Protein AF-A0A931EM89-F1 (afdb_monomer)

Mean predicted aligned error: 12.2 Å

Foldseek 3Di:
DDLVVLLVVLVCCVVPVCPVDDPPPPDQPPVNVVCVVCVVVVSVQSVDDPVVVVQVVVCCLVVVLVVLLCVLPVVDDDDPDPVVSVVSNVVSCVVCVVVPVCPPPPPCVVPPPPPD

Solvent-accessible surface area (backbone atoms only — not comparable to full-atom values): 7297 Å² total; per-residue (Å²): 132,60,75,71,56,51,55,51,50,47,51,46,51,71,76,38,81,64,74,83,62,68,97,58,92,82,64,79,48,73,64,55,50,52,47,64,78,42,39,83,66,56,58,58,63,67,74,54,57,73,74,54,45,54,61,60,74,57,47,52,66,63,50,53,47,52,50,47,49,50,53,59,50,69,80,48,78,88,73,94,47,69,66,64,50,51,53,46,50,50,51,41,47,62,74,39,41,78,62,57,76,61,45,73,74,79,72,71,63,72,75,80,76,81,67,133

Structure (mmCIF, N/CA/C/O backbone):
data_AF-A0A931EM89-F1
#
_entry.id   AF-A0A931EM89-F1
#
loop_
_atom_site.group_PDB
_atom_site.id
_atom_site.type_symbol
_atom_site.label_atom_id
_atom_site.label_alt_id
_atom_site.label_comp_id
_atom_site.label_asym_id
_atom_site.label_entity_id
_atom_site.label_seq_id
_atom_site.pdbx_PDB_ins_code
_atom_site.Cartn_x
_atom_site.Cartn_y
_atom_site.Cartn_z
_atom_site.occupancy
_atom_site.B_iso_or_equiv
_atom_site.auth_seq_id
_atom_site.auth_comp_id
_atom_site.auth_asym_id
_atom_site.auth_atom_id
_atom_site.pdbx_PDB_model_num
ATOM 1 N N . MET A 1 1 ? 15.956 4.919 -10.955 1.00 45.91 1 MET A N 1
ATOM 2 C CA . MET A 1 1 ? 16.521 4.178 -12.108 1.00 45.91 1 MET A CA 1
ATOM 3 C C . MET A 1 1 ? 16.067 4.863 -13.383 1.00 45.91 1 MET A C 1
ATOM 5 O O . MET A 1 1 ? 14.899 5.220 -13.466 1.00 45.91 1 MET A O 1
ATOM 9 N N . THR A 1 2 ? 16.969 5.112 -14.334 1.00 44.16 2 THR A N 1
ATOM 10 C CA . THR A 1 2 ? 16.572 5.645 -15.645 1.00 44.16 2 THR A CA 1
ATOM 11 C C . THR A 1 2 ? 15.856 4.556 -16.443 1.00 44.16 2 THR A C 1
ATOM 13 O O . THR A 1 2 ? 16.091 3.365 -16.256 1.00 44.16 2 THR A O 1
ATOM 16 N N . GLN A 1 3 ? 14.963 4.960 -17.335 1.00 50.12 3 GLN A N 1
ATOM 17 C CA . GLN A 1 3 ? 14.107 4.069 -18.119 1.00 50.12 3 GLN A CA 1
ATOM 18 C C . GLN A 1 3 ? 14.885 3.064 -18.990 1.00 50.12 3 GLN A C 1
ATOM 20 O O . GLN A 1 3 ? 14.477 1.918 -19.145 1.00 50.12 3 GLN A O 1
ATOM 25 N N . SER A 1 4 ? 16.066 3.472 -19.463 1.00 51.78 4 SER A N 1
ATOM 26 C CA . SER A 1 4 ? 17.017 2.628 -20.198 1.00 51.78 4 SER A CA 1
ATOM 27 C C . SER A 1 4 ? 17.579 1.476 -19.343 1.00 51.78 4 SER A C 1
ATOM 29 O O . SER A 1 4 ? 17.695 0.347 -19.813 1.00 51.78 4 SER A O 1
ATOM 31 N N . GLN A 1 5 ? 17.822 1.703 -18.047 1.00 52.03 5 GLN A N 1
ATOM 32 C CA . GLN A 1 5 ? 18.322 0.669 -17.128 1.00 52.03 5 GLN A CA 1
ATOM 33 C C . GLN A 1 5 ? 17.270 -0.416 -16.840 1.00 52.03 5 GLN A C 1
ATOM 35 O O . GLN A 1 5 ? 17.620 -1.569 -16.605 1.00 52.03 5 GLN A O 1
ATOM 40 N N . VAL A 1 6 ? 15.978 -0.073 -16.892 1.00 58.56 6 VAL A N 1
ATOM 41 C CA . VAL A 1 6 ? 14.871 -1.019 -16.663 1.00 58.56 6 VAL A CA 1
ATOM 42 C C . VAL A 1 6 ? 14.743 -2.019 -17.813 1.00 58.56 6 VAL A C 1
ATOM 44 O O . VAL A 1 6 ? 14.547 -3.205 -17.560 1.00 58.56 6 VAL A O 1
ATOM 47 N N . GLY A 1 7 ? 14.924 -1.571 -19.060 1.00 63.47 7 GLY A N 1
ATOM 48 C CA . GLY A 1 7 ? 14.941 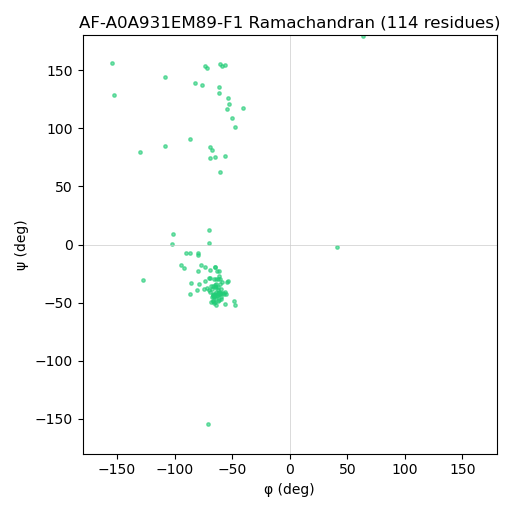-2.459 -20.227 1.00 63.47 7 GLY A CA 1
ATOM 49 C C . GLY A 1 7 ? 16.088 -3.471 -20.169 1.00 63.47 7 GLY A C 1
ATOM 50 O O . GLY A 1 7 ? 15.873 -4.663 -20.387 1.00 63.47 7 GLY A O 1
ATOM 51 N N . VAL A 1 8 ? 17.281 -3.012 -19.774 1.00 65.62 8 VAL A N 1
ATOM 52 C CA . VAL A 1 8 ? 18.474 -3.860 -19.621 1.00 65.62 8 VAL A CA 1
ATOM 53 C C . VAL A 1 8 ? 18.307 -4.860 -18.476 1.00 65.62 8 VAL A C 1
ATOM 55 O O . VAL A 1 8 ? 18.595 -6.040 -18.656 1.00 65.62 8 VAL A O 1
ATOM 58 N N . VAL A 1 9 ? 17.788 -4.437 -17.318 1.00 68.69 9 VAL A N 1
ATOM 59 C CA . VAL A 1 9 ? 17.497 -5.348 -16.197 1.00 68.69 9 VAL A CA 1
ATOM 60 C C . VAL A 1 9 ? 16.400 -6.347 -16.578 1.00 68.69 9 VAL A C 1
ATOM 62 O O . VAL A 1 9 ? 16.558 -7.534 -16.321 1.00 68.69 9 VAL A O 1
ATOM 65 N N . GLY A 1 10 ? 15.329 -5.921 -17.252 1.00 66.44 10 GLY A N 1
ATOM 66 C CA . GLY A 1 10 ? 14.271 -6.818 -17.727 1.00 66.44 10 GLY A CA 1
ATOM 67 C C . GLY A 1 10 ? 14.782 -7.873 -18.718 1.00 66.44 10 GLY A C 1
ATOM 68 O O . GLY A 1 10 ? 14.450 -9.053 -18.598 1.00 66.44 10 GLY A O 1
ATOM 69 N N . GLN A 1 11 ? 15.647 -7.484 -19.661 1.00 66.31 11 GLN A N 1
ATOM 70 C CA . GLN A 1 11 ? 16.328 -8.414 -20.572 1.00 66.31 11 GLN A CA 1
ATOM 71 C C . GLN A 1 11 ? 17.298 -9.344 -19.830 1.00 66.31 11 GLN A C 1
ATOM 73 O O . GLN A 1 11 ? 17.281 -10.555 -20.051 1.00 66.31 11 GLN A O 1
ATOM 78 N N . LEU A 1 12 ? 18.094 -8.817 -18.899 1.00 69.88 12 LEU A N 1
ATOM 79 C CA . LEU A 1 12 ? 19.027 -9.608 -18.101 1.00 69.88 12 LEU A CA 1
ATOM 80 C C . LEU A 1 12 ? 18.292 -10.644 -17.238 1.00 69.88 12 LEU A C 1
ATOM 82 O O . LEU A 1 12 ? 18.704 -11.797 -17.188 1.00 69.88 12 LEU A O 1
ATOM 86 N N . LEU A 1 13 ? 17.167 -10.279 -16.621 1.00 67.50 13 LEU A N 1
ATOM 87 C CA . LEU A 1 13 ? 16.345 -11.184 -15.810 1.00 67.50 13 LEU A CA 1
ATOM 88 C C . LEU A 1 13 ? 15.613 -12.243 -16.650 1.00 67.50 13 LEU A C 1
ATOM 90 O O . LEU A 1 13 ? 15.377 -13.357 -16.166 1.00 67.50 13 LEU A O 1
ATOM 94 N N . ARG A 1 14 ? 15.287 -11.936 -17.913 1.00 68.06 14 ARG A N 1
ATOM 95 C CA . ARG A 1 14 ? 14.775 -12.923 -18.875 1.00 68.06 14 ARG A CA 1
ATOM 96 C C . ARG A 1 14 ? 15.832 -13.970 -19.230 1.00 68.06 14 ARG A C 1
ATOM 98 O O . ARG A 1 14 ? 15.508 -15.155 -19.218 1.00 68.06 14 ARG A O 1
ATOM 105 N N . HIS A 1 15 ? 17.079 -13.553 -19.463 1.00 72.06 15 HIS A N 1
ATOM 106 C CA . HIS A 1 15 ? 18.160 -14.436 -19.923 1.00 72.06 15 HIS A CA 1
ATOM 107 C C . HIS A 1 15 ? 19.010 -15.074 -18.807 1.00 72.06 15 HIS A C 1
ATOM 109 O O . HIS A 1 15 ? 19.661 -16.089 -19.047 1.00 72.06 15 HIS A O 1
ATOM 115 N N . ARG A 1 16 ? 19.021 -14.523 -17.585 1.00 64.81 16 ARG A N 1
ATOM 116 C CA . ARG A 1 16 ? 19.818 -15.009 -16.439 1.00 64.81 16 ARG A CA 1
ATOM 117 C C . ARG A 1 16 ? 18.940 -15.153 -15.182 1.00 64.81 16 ARG A C 1
ATOM 119 O O . ARG A 1 16 ? 18.985 -14.298 -14.297 1.00 64.81 16 ARG A O 1
ATOM 126 N N . PRO A 1 17 ? 18.157 -16.241 -15.059 1.00 62.06 17 PRO A N 1
ATOM 127 C CA . PRO A 1 17 ? 17.193 -16.421 -13.966 1.00 62.06 17 PRO A CA 1
ATOM 128 C C . PRO A 1 17 ? 17.819 -16.498 -12.561 1.00 62.06 17 PRO A C 1
ATOM 130 O O . PRO A 1 17 ? 17.141 -16.169 -11.592 1.00 62.06 17 PRO A O 1
ATOM 133 N N . ASN A 1 18 ? 19.103 -16.858 -12.449 1.00 64.44 18 ASN A N 1
ATOM 134 C CA . ASN A 1 18 ? 19.805 -17.010 -11.165 1.00 64.44 18 ASN A CA 1
ATOM 135 C C . ASN A 1 18 ? 20.700 -15.805 -10.814 1.00 64.44 18 ASN A C 1
ATOM 137 O O . ASN A 1 18 ? 21.470 -15.868 -9.865 1.00 64.44 18 ASN A O 1
ATOM 141 N N . ALA A 1 19 ? 20.628 -14.695 -11.561 1.00 61.91 19 ALA A N 1
ATOM 142 C CA . ALA A 1 19 ? 21.508 -13.537 -11.346 1.00 61.91 19 ALA A CA 1
ATOM 143 C C . ALA A 1 19 ? 21.302 -12.826 -9.991 1.00 61.91 19 ALA A C 1
ATOM 145 O O . ALA A 1 19 ? 22.174 -12.084 -9.553 1.00 61.91 19 ALA A O 1
ATOM 146 N N . VAL A 1 20 ? 20.156 -13.039 -9.336 1.00 59.53 20 VA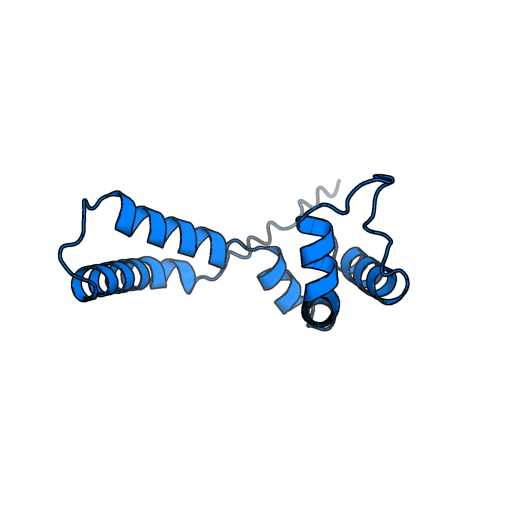L A N 1
ATOM 147 C CA . VAL A 1 20 ? 19.812 -12.436 -8.031 1.00 59.53 20 VAL A CA 1
ATOM 148 C C . VAL A 1 20 ? 20.337 -13.284 -6.858 1.00 59.53 20 VAL A C 1
ATOM 150 O O . VAL A 1 20 ? 20.273 -12.874 -5.700 1.00 59.53 20 VAL A O 1
ATOM 153 N N . GLU A 1 21 ? 20.871 -14.475 -7.133 1.00 58.84 21 GLU A N 1
ATOM 154 C CA . GLU A 1 21 ? 21.394 -15.384 -6.118 1.00 58.84 21 GLU A CA 1
ATOM 155 C C . GLU A 1 21 ? 22.858 -15.033 -5.825 1.00 58.84 21 GLU A C 1
ATOM 157 O O . GLU A 1 21 ? 23.784 -15.509 -6.476 1.00 58.84 21 GLU A O 1
ATOM 162 N N . GLY A 1 22 ? 23.076 -14.161 -4.837 1.00 58.00 22 GLY A N 1
ATOM 163 C CA . GLY A 1 22 ? 24.389 -14.028 -4.207 1.00 58.00 22 GLY A CA 1
ATOM 164 C C . GLY A 1 22 ? 24.833 -15.365 -3.603 1.00 58.00 22 GLY A C 1
ATOM 165 O O . GLY A 1 22 ? 23.998 -16.193 -3.237 1.00 58.00 22 GLY A O 1
ATOM 166 N N . SER A 1 23 ? 26.146 -15.564 -3.501 1.00 53.31 23 SER A N 1
ATOM 167 C CA . SER A 1 23 ? 26.857 -16.771 -3.055 1.00 53.31 23 SER A CA 1
ATOM 168 C C . SER A 1 23 ? 26.544 -17.205 -1.608 1.00 53.31 23 SER A C 1
ATOM 170 O O . SER A 1 23 ? 27.420 -17.237 -0.748 1.00 53.31 23 SER A O 1
ATOM 172 N N . HIS A 1 24 ? 25.293 -17.555 -1.310 1.00 54.59 24 HIS A N 1
ATOM 173 C CA . HIS A 1 24 ? 24.866 -18.153 -0.047 1.00 54.59 24 HIS A CA 1
ATOM 174 C C . HIS A 1 24 ? 24.527 -19.625 -0.283 1.00 54.59 24 HIS A C 1
ATOM 176 O O . HIS A 1 24 ? 23.382 -20.014 -0.502 1.00 54.59 24 HIS A O 1
ATOM 182 N N . HIS A 1 25 ? 25.568 -20.452 -0.237 1.00 53.44 25 HIS A N 1
ATOM 183 C CA . HIS A 1 25 ? 25.558 -21.860 -0.631 1.00 53.44 25 HIS A CA 1
ATOM 184 C C . HIS A 1 25 ? 24.785 -22.832 0.275 1.00 53.44 25 HIS A C 1
ATOM 186 O O . HIS A 1 25 ? 24.950 -24.035 0.106 1.00 53.44 25 HIS A O 1
ATOM 192 N N . GLN A 1 26 ? 23.950 -22.390 1.223 1.00 62.38 26 GLN A N 1
ATOM 193 C CA . GLN A 1 26 ? 23.317 -23.353 2.142 1.00 62.38 26 GLN A CA 1
ATOM 194 C C . GLN A 1 26 ? 21.796 -23.283 2.260 1.00 62.38 26 GLN A C 1
ATOM 196 O O . GLN A 1 26 ? 21.197 -24.344 2.405 1.00 62.38 26 GLN A O 1
ATOM 201 N N . ARG A 1 27 ? 21.126 -22.133 2.097 1.00 59.38 27 ARG A N 1
ATOM 202 C CA . ARG A 1 27 ? 19.658 -22.076 1.924 1.00 59.38 27 ARG A CA 1
ATOM 203 C C . ARG A 1 27 ? 19.269 -20.831 1.121 1.00 59.38 27 ARG A C 1
ATOM 205 O O . ARG A 1 27 ? 19.661 -19.736 1.523 1.00 59.38 27 ARG A O 1
ATOM 212 N N . PRO A 1 28 ? 18.475 -20.949 0.039 1.00 64.25 28 PRO A N 1
ATOM 213 C CA . PRO A 1 28 ? 17.939 -19.774 -0.634 1.00 64.25 28 PRO A CA 1
ATOM 214 C C . PRO A 1 28 ? 17.065 -19.000 0.353 1.00 64.25 28 PRO A C 1
ATOM 216 O O . PRO A 1 28 ? 16.194 -19.597 0.996 1.00 64.25 28 PRO A O 1
ATOM 219 N N . SER A 1 29 ? 17.284 -17.689 0.473 1.00 80.38 29 SER A N 1
ATOM 220 C CA . SER A 1 29 ? 16.474 -16.831 1.341 1.00 80.38 29 SER A CA 1
ATOM 221 C C . SER A 1 29 ? 14.987 -16.932 0.976 1.00 80.38 29 SER A C 1
ATOM 223 O O . SER A 1 29 ? 14.631 -17.209 -0.173 1.00 80.38 29 SER A O 1
ATOM 225 N N . ALA A 1 30 ? 14.092 -16.670 1.934 1.00 83.06 30 ALA A N 1
ATOM 226 C CA . ALA A 1 30 ? 12.650 -16.645 1.667 1.00 83.06 30 ALA A CA 1
ATOM 227 C C . ALA A 1 30 ? 12.295 -15.688 0.509 1.00 83.06 30 ALA A C 1
ATOM 229 O O . ALA A 1 30 ? 11.392 -15.969 -0.279 1.00 83.06 30 ALA A O 1
ATOM 230 N N . ILE A 1 31 ? 13.070 -14.607 0.366 1.00 77.56 31 ILE A N 1
ATOM 231 C CA . ILE A 1 31 ? 12.978 -13.638 -0.730 1.00 77.56 31 ILE A CA 1
ATOM 232 C C . ILE A 1 31 ? 13.350 -14.294 -2.064 1.00 77.56 31 ILE A C 1
ATOM 234 O O . ILE A 1 31 ? 12.567 -14.214 -3.006 1.00 77.56 31 ILE A O 1
ATOM 238 N N . ALA A 1 32 ? 14.488 -14.992 -2.146 1.00 81.56 32 ALA A N 1
ATOM 239 C CA . ALA A 1 32 ? 14.915 -15.681 -3.367 1.00 81.56 32 ALA A CA 1
ATOM 240 C C . ALA A 1 32 ? 13.890 -16.737 -3.813 1.00 81.56 32 ALA A C 1
ATOM 242 O O . ALA A 1 32 ? 13.537 -16.825 -4.989 1.00 81.56 32 ALA A O 1
ATOM 243 N N . GLN A 1 33 ? 13.333 -17.491 -2.863 1.00 83.00 33 GLN A N 1
ATOM 244 C CA . GLN A 1 33 ? 12.286 -18.470 -3.153 1.00 83.00 33 GLN A CA 1
ATOM 245 C C . GLN A 1 33 ? 10.989 -17.810 -3.635 1.00 83.00 33 GLN A C 1
ATOM 247 O O . GLN A 1 33 ? 10.378 -18.278 -4.596 1.00 83.00 33 GLN A O 1
ATOM 252 N N . ALA A 1 34 ? 10.559 -16.719 -2.994 1.00 84.69 34 ALA A N 1
ATOM 253 C CA . ALA A 1 34 ? 9.384 -15.963 -3.419 1.00 84.69 34 ALA A CA 1
ATOM 254 C C . ALA A 1 34 ? 9.572 -15.368 -4.821 1.00 84.69 34 ALA A C 1
ATOM 256 O O . ALA A 1 34 ? 8.640 -15.401 -5.625 1.00 84.69 34 ALA A O 1
ATOM 257 N N . TRP A 1 35 ? 10.775 -14.886 -5.130 1.00 83.25 35 TRP A N 1
ATOM 258 C CA . TRP A 1 35 ? 11.123 -14.360 -6.444 1.00 83.25 35 TRP A CA 1
ATOM 259 C C . TRP A 1 35 ? 11.051 -15.453 -7.513 1.00 83.25 35 TRP A C 1
ATOM 261 O O . TRP A 1 35 ? 10.388 -15.274 -8.530 1.00 83.25 35 TRP A O 1
ATOM 271 N N . ARG A 1 36 ? 11.616 -16.636 -7.233 1.00 83.19 36 ARG A N 1
ATOM 272 C CA . ARG A 1 36 ? 11.559 -17.802 -8.127 1.00 83.19 36 ARG A CA 1
ATOM 273 C C . ARG A 1 36 ? 10.123 -18.257 -8.401 1.00 83.19 36 ARG A C 1
ATOM 275 O O . ARG A 1 36 ? 9.769 -18.474 -9.553 1.00 83.19 36 ARG A O 1
ATOM 282 N N . ARG A 1 37 ? 9.280 -18.337 -7.362 1.00 88.56 37 ARG A N 1
ATOM 283 C CA . ARG A 1 37 ? 7.860 -18.722 -7.493 1.00 88.56 37 ARG A CA 1
ATOM 284 C C . ARG A 1 37 ? 7.035 -17.724 -8.309 1.00 88.56 37 ARG A C 1
ATOM 286 O O . ARG A 1 37 ? 6.109 -18.127 -8.999 1.00 88.56 37 ARG A O 1
ATOM 293 N N . ASN A 1 38 ? 7.346 -16.431 -8.217 1.00 88.38 38 ASN A N 1
ATOM 294 C CA . ASN A 1 38 ? 6.556 -15.366 -8.847 1.00 88.38 38 ASN A CA 1
ATOM 295 C C . ASN A 1 38 ? 7.176 -14.806 -10.134 1.00 88.38 38 ASN A C 1
ATOM 297 O O . ASN A 1 38 ? 6.594 -13.906 -10.742 1.00 88.38 38 ASN A O 1
ATOM 301 N N . ARG A 1 39 ? 8.330 -15.329 -10.561 1.00 84.88 39 ARG A N 1
ATOM 302 C CA . ARG A 1 39 ? 9.141 -14.809 -11.669 1.00 84.88 39 ARG A CA 1
ATOM 303 C C . ARG A 1 39 ? 8.323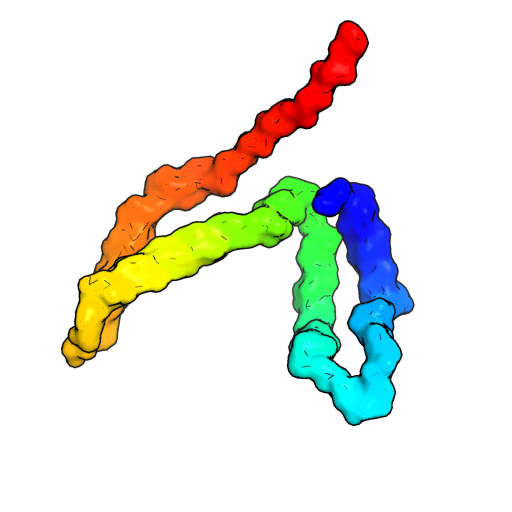 -14.516 -12.927 1.00 84.88 39 ARG A C 1
ATOM 305 O O . ARG A 1 39 ? 8.351 -13.392 -13.418 1.00 84.88 39 ARG A O 1
ATOM 312 N N . GLU A 1 40 ? 7.544 -15.489 -13.395 1.00 86.69 40 GLU A N 1
ATOM 313 C CA . GLU A 1 40 ? 6.731 -15.368 -14.617 1.00 86.69 40 GLU A CA 1
ATOM 314 C C . GLU A 1 40 ? 5.670 -14.259 -14.535 1.00 86.69 40 GLU A C 1
ATOM 316 O O . GLU A 1 40 ? 5.286 -13.672 -15.544 1.00 86.69 40 GLU A O 1
ATOM 321 N N . ARG A 1 41 ? 5.201 -13.923 -13.327 1.00 85.88 41 ARG A N 1
ATOM 322 C CA . ARG A 1 41 ? 4.263 -12.811 -13.115 1.00 85.88 41 ARG A CA 1
ATOM 323 C C . ARG A 1 41 ? 4.986 -11.467 -13.086 1.00 85.88 41 ARG A C 1
ATOM 325 O O . ARG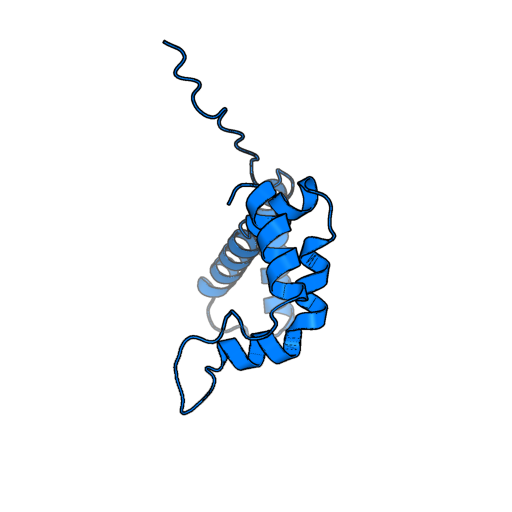 A 1 41 ? 4.468 -10.497 -13.625 1.00 85.88 41 ARG A O 1
ATOM 332 N N . ILE A 1 42 ? 6.169 -11.418 -12.473 1.00 84.75 42 ILE A N 1
ATOM 333 C CA . ILE A 1 42 ? 6.958 -10.191 -12.301 1.00 84.75 42 ILE A CA 1
ATOM 334 C C . ILE A 1 42 ? 7.561 -9.732 -13.632 1.00 84.75 42 ILE A C 1
ATOM 336 O O . ILE A 1 42 ? 7.578 -8.537 -13.897 1.00 84.75 42 ILE A O 1
ATOM 340 N N . ILE A 1 43 ? 8.010 -10.649 -14.496 1.00 84.25 43 ILE A N 1
ATOM 341 C CA . ILE A 1 43 ? 8.647 -10.278 -15.772 1.00 84.25 43 ILE A CA 1
ATOM 342 C C . ILE A 1 43 ? 7.703 -9.474 -16.677 1.00 84.25 43 ILE A C 1
ATOM 344 O O . ILE A 1 43 ? 8.150 -8.541 -17.337 1.00 84.25 43 ILE A O 1
ATOM 348 N N . ARG A 1 44 ? 6.396 -9.759 -16.644 1.00 83.25 44 ARG A N 1
ATOM 349 C CA . ARG A 1 44 ? 5.385 -9.019 -17.421 1.00 83.25 44 ARG A CA 1
ATOM 350 C C . ARG A 1 44 ? 5.310 -7.538 -17.061 1.00 83.25 44 ARG A C 1
ATOM 352 O O . ARG A 1 44 ? 4.867 -6.736 -17.872 1.00 83.25 44 ARG A O 1
ATOM 359 N N . ILE A 1 45 ? 5.756 -7.163 -15.858 1.00 80.69 45 ILE A N 1
ATOM 360 C CA . ILE A 1 45 ? 5.815 -5.759 -15.443 1.00 80.69 45 ILE A CA 1
ATOM 361 C C . ILE A 1 45 ? 6.738 -4.960 -16.366 1.00 80.69 45 ILE A C 1
ATOM 363 O O . ILE A 1 45 ? 6.476 -3.785 -16.568 1.00 80.69 45 ILE A O 1
ATOM 367 N N . PHE A 1 46 ? 7.769 -5.585 -16.948 1.00 80.31 46 PHE A N 1
ATOM 368 C CA . PHE A 1 46 ? 8.725 -4.919 -17.836 1.00 80.31 46 PHE A CA 1
ATOM 369 C C . PHE A 1 46 ? 8.216 -4.710 -19.268 1.00 80.31 46 PHE A C 1
ATOM 371 O O . PHE A 1 46 ? 8.893 -4.040 -20.046 1.00 80.31 46 PHE A O 1
ATOM 378 N N . ASP A 1 47 ? 7.071 -5.295 -19.628 1.00 85.19 47 ASP A N 1
ATOM 379 C CA . ASP A 1 47 ? 6.489 -5.174 -20.969 1.00 85.19 47 ASP A CA 1
ATOM 380 C C . ASP A 1 47 ? 5.527 -3.976 -21.073 1.00 85.19 47 ASP A C 1
ATOM 382 O O . ASP A 1 47 ? 5.059 -3.640 -22.161 1.00 85.19 47 ASP A O 1
ATOM 386 N N . TYR A 1 48 ? 5.228 -3.309 -19.952 1.00 83.88 48 TYR A N 1
ATOM 387 C CA . TYR A 1 48 ? 4.366 -2.134 -19.948 1.00 83.88 48 TYR A CA 1
ATOM 388 C C . TYR A 1 48 ? 5.069 -0.897 -20.531 1.00 83.88 48 TYR A C 1
ATOM 390 O O . TYR A 1 48 ? 6.291 -0.749 -20.450 1.00 83.88 48 TYR A O 1
ATOM 398 N N . PRO A 1 49 ? 4.303 0.057 -21.088 1.00 83.25 49 PRO A N 1
ATOM 399 C CA . PRO A 1 49 ? 4.843 1.340 -21.485 1.00 83.25 49 PRO A CA 1
ATOM 400 C C . PRO A 1 49 ? 5.433 2.103 -20.295 1.00 83.25 49 PRO A C 1
ATOM 402 O O . PRO A 1 49 ? 5.058 1.975 -19.128 1.00 83.25 49 PRO A O 1
ATOM 405 N N . ASN A 1 50 ? 6.349 2.984 -20.649 1.00 75.50 50 ASN A N 1
ATOM 406 C CA . ASN A 1 50 ? 7.145 3.820 -19.769 1.00 75.50 50 ASN A CA 1
ATOM 407 C C . ASN A 1 50 ? 6.354 4.664 -18.754 1.00 75.50 50 ASN A C 1
ATOM 409 O O . ASN A 1 50 ? 6.819 4.891 -17.633 1.00 75.50 50 ASN A O 1
ATOM 413 N N . GLU A 1 51 ? 5.150 5.086 -19.121 1.00 75.12 51 GLU A N 1
ATOM 414 C CA . GLU A 1 51 ? 4.223 5.824 -18.259 1.00 75.12 51 GLU A CA 1
ATOM 415 C C . GLU A 1 51 ? 3.705 4.954 -17.104 1.00 75.12 51 GLU A C 1
ATOM 417 O O . GLU A 1 51 ? 3.640 5.401 -15.957 1.00 75.12 51 GLU A O 1
ATOM 422 N N . ILE A 1 52 ? 3.444 3.674 -17.378 1.00 80.69 52 ILE A N 1
ATOM 423 C CA . ILE A 1 52 ? 2.983 2.692 -16.392 1.00 80.69 52 ILE A CA 1
ATOM 424 C C . ILE A 1 52 ? 4.135 2.274 -15.475 1.00 80.69 52 ILE A C 1
ATOM 426 O O . ILE A 1 52 ? 3.946 2.172 -14.264 1.00 80.69 52 ILE A O 1
ATOM 430 N N . HIS A 1 53 ? 5.355 2.126 -16.000 1.00 78.12 53 HIS A N 1
ATOM 431 C CA . HIS A 1 53 ? 6.539 1.875 -15.171 1.00 78.12 53 HIS A CA 1
ATOM 432 C C . HIS A 1 53 ? 6.719 2.942 -14.087 1.00 78.12 53 HIS A C 1
ATOM 434 O O . HIS A 1 53 ? 6.998 2.610 -12.938 1.00 78.12 53 HIS A O 1
ATOM 440 N N . ARG A 1 54 ? 6.514 4.224 -14.415 1.00 71.50 54 ARG A N 1
ATOM 441 C CA . ARG A 1 54 ? 6.603 5.307 -13.426 1.00 71.50 54 ARG A CA 1
ATOM 442 C C . ARG A 1 54 ? 5.566 5.145 -12.313 1.00 71.50 54 ARG A C 1
ATOM 444 O O . ARG A 1 54 ? 5.901 5.342 -11.147 1.00 71.50 54 ARG A O 1
ATOM 451 N N . ALA A 1 55 ? 4.339 4.754 -12.646 1.00 75.44 55 ALA A N 1
ATOM 452 C CA . ALA A 1 55 ? 3.298 4.491 -11.656 1.00 75.44 55 ALA A CA 1
ATOM 453 C C . ALA A 1 55 ? 3.622 3.267 -10.778 1.00 75.44 55 ALA A C 1
ATOM 455 O O . ALA A 1 55 ? 3.478 3.333 -9.559 1.00 75.44 55 ALA A O 1
ATOM 456 N N . ILE A 1 56 ? 4.122 2.178 -11.372 1.00 78.62 56 ILE A N 1
ATOM 457 C CA . ILE A 1 56 ? 4.465 0.940 -10.653 1.00 78.62 56 ILE A CA 1
ATOM 458 C C . ILE A 1 56 ? 5.668 1.154 -9.725 1.00 78.62 56 ILE A C 1
ATOM 460 O O . ILE A 1 56 ? 5.608 0.813 -8.545 1.00 78.62 56 ILE A O 1
ATOM 464 N N . TYR A 1 57 ? 6.754 1.744 -10.234 1.00 69.19 57 TYR A N 1
ATOM 465 C CA . TYR A 1 57 ? 7.997 1.923 -9.477 1.00 69.19 57 TYR A CA 1
ATOM 466 C C . TYR A 1 57 ? 7.924 2.994 -8.407 1.00 69.19 57 TYR A C 1
ATOM 468 O O . TYR A 1 57 ? 8.776 3.012 -7.524 1.00 69.19 57 TYR A O 1
ATOM 476 N N . THR A 1 58 ? 6.958 3.907 -8.485 1.00 66.56 58 THR A N 1
ATOM 477 C CA . THR A 1 58 ? 6.860 4.925 -7.447 1.00 66.56 58 THR A CA 1
ATOM 478 C C . THR A 1 58 ? 6.251 4.391 -6.164 1.00 66.56 58 THR A C 1
ATOM 480 O O . THR A 1 58 ? 6.450 5.096 -5.188 1.00 66.56 58 THR A O 1
ATOM 483 N N . SER A 1 59 ? 5.554 3.230 -6.155 1.00 68.19 59 SER A N 1
ATOM 484 C CA . SER A 1 59 ? 4.869 2.533 -5.022 1.00 68.19 59 SER A CA 1
ATOM 485 C C . SER A 1 59 ? 4.078 3.405 -4.025 1.00 68.19 59 SER A C 1
ATOM 487 O O . SER A 1 59 ? 3.370 2.898 -3.157 1.00 68.19 59 SER A O 1
ATOM 489 N N . ASN A 1 60 ? 4.092 4.719 -4.217 1.00 73.69 60 ASN A N 1
ATOM 490 C CA . ASN A 1 60 ? 3.717 5.777 -3.301 1.00 73.69 60 ASN A CA 1
ATOM 491 C C . ASN A 1 60 ? 2.202 5.826 -3.148 1.00 73.69 60 ASN A C 1
ATOM 493 O O . ASN A 1 60 ? 1.691 6.123 -2.077 1.00 73.69 60 ASN A O 1
ATOM 497 N N . ILE A 1 61 ? 1.459 5.468 -4.198 1.00 78.31 61 ILE A N 1
ATOM 498 C CA . ILE A 1 61 ? -0.001 5.350 -4.124 1.00 78.31 61 ILE A CA 1
ATOM 499 C C . ILE A 1 61 ? -0.382 4.216 -3.163 1.00 78.31 61 ILE A C 1
ATOM 501 O O . ILE A 1 61 ? -1.178 4.420 -2.251 1.00 78.31 61 ILE A O 1
ATOM 505 N N . ILE A 1 62 ? 0.225 3.036 -3.317 1.00 82.50 62 ILE A N 1
ATOM 506 C CA . ILE A 1 62 ? -0.078 1.863 -2.482 1.00 82.50 62 ILE A CA 1
ATOM 507 C C . ILE A 1 62 ? 0.415 2.090 -1.049 1.00 82.50 62 ILE A C 1
ATOM 509 O O . ILE A 1 62 ? -0.287 1.774 -0.091 1.00 82.50 62 ILE A O 1
ATOM 513 N N . GLU A 1 63 ? 1.597 2.680 -0.881 1.00 84.31 63 GLU A N 1
ATOM 514 C CA . GLU A 1 63 ? 2.157 3.014 0.429 1.00 84.31 63 GLU A CA 1
ATOM 515 C C . GLU A 1 63 ? 1.339 4.084 1.161 1.00 84.31 63 GLU A C 1
ATOM 517 O O . GLU A 1 63 ? 1.020 3.905 2.338 1.00 84.31 63 GLU A O 1
ATOM 522 N N . SER A 1 64 ? 0.939 5.160 0.477 1.00 83.62 64 SER A N 1
ATOM 523 C CA . SER A 1 64 ? 0.114 6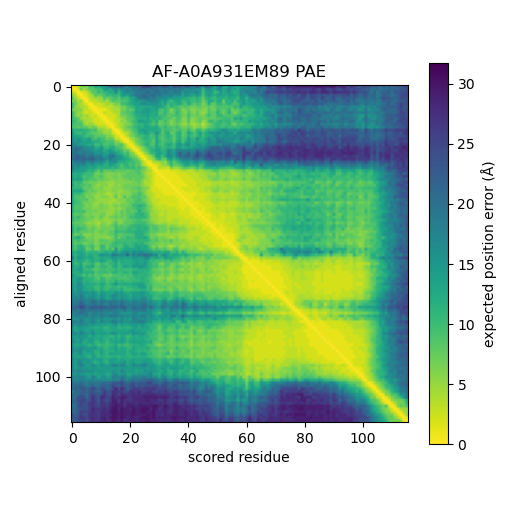.227 1.063 1.00 83.62 64 SER A CA 1
ATOM 524 C C . SER A 1 64 ? -1.298 5.749 1.412 1.00 83.62 64 SER A C 1
ATOM 526 O O . SER A 1 64 ? -1.839 6.131 2.460 1.00 83.62 64 SER A O 1
ATOM 528 N N . LEU A 1 65 ? -1.875 4.854 0.602 1.00 87.56 65 LEU A N 1
ATOM 529 C CA . LEU A 1 65 ? -3.127 4.177 0.921 1.00 87.56 65 LEU A CA 1
ATOM 530 C C . LEU A 1 65 ? -2.957 3.285 2.155 1.00 87.56 65 LEU A C 1
ATOM 532 O O . LEU A 1 65 ? -3.690 3.449 3.127 1.00 87.56 65 LEU A O 1
ATOM 536 N N . ASN A 1 66 ? -1.949 2.410 2.173 1.00 89.06 66 ASN A N 1
ATOM 537 C CA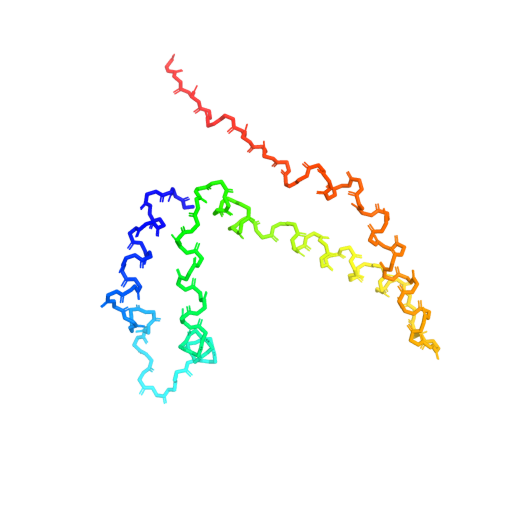 . ASN A 1 66 ? -1.656 1.543 3.317 1.00 89.06 66 ASN A CA 1
ATOM 538 C C . ASN A 1 66 ? -1.427 2.338 4.606 1.00 89.06 66 ASN A C 1
ATOM 540 O O . ASN A 1 66 ? -1.904 1.943 5.670 1.00 89.06 66 ASN A O 1
ATOM 544 N N . TYR A 1 67 ? -0.724 3.468 4.526 1.00 89.81 67 TYR A N 1
ATOM 545 C CA . TYR A 1 67 ? -0.546 4.376 5.653 1.00 89.81 67 TYR A CA 1
ATOM 546 C C . TYR A 1 67 ? -1.886 4.934 6.145 1.00 89.81 67 TYR A C 1
ATOM 548 O O . TYR A 1 67 ? -2.169 4.889 7.343 1.00 89.81 67 TYR A O 1
ATOM 556 N N . THR A 1 68 ? -2.735 5.411 5.232 1.00 89.56 68 THR A N 1
ATOM 557 C CA . THR A 1 68 ? -4.072 5.931 5.555 1.00 89.56 68 THR A CA 1
ATOM 558 C C . THR A 1 68 ? -4.938 4.866 6.228 1.00 89.56 68 THR A C 1
ATOM 560 O O . THR A 1 68 ? -5.538 5.141 7.268 1.00 89.56 68 THR A O 1
ATOM 563 N N . LEU A 1 69 ? -4.970 3.646 5.685 1.00 91.25 69 LEU A N 1
ATOM 564 C CA . LEU A 1 69 ? -5.739 2.536 6.251 1.00 91.25 69 LEU A CA 1
ATOM 565 C C . LEU A 1 69 ? -5.232 2.173 7.649 1.00 91.25 69 LEU A C 1
ATOM 567 O O . LEU A 1 69 ? -6.011 2.138 8.602 1.00 91.25 69 LEU A O 1
ATOM 571 N N . LYS A 1 70 ? -3.911 2.005 7.810 1.00 91.12 70 LYS A N 1
ATOM 572 C CA . LYS A 1 70 ? -3.298 1.744 9.121 1.00 91.12 70 LYS A CA 1
ATOM 573 C C . LYS A 1 70 ? -3.617 2.848 10.120 1.00 91.12 70 LYS A C 1
ATOM 575 O O . LYS A 1 70 ? -3.929 2.545 11.264 1.00 91.12 70 LYS A O 1
ATOM 580 N N . LYS A 1 71 ? -3.579 4.117 9.706 1.00 90.00 71 LYS A N 1
ATOM 581 C CA . LYS A 1 71 ? -3.930 5.254 10.565 1.00 90.00 71 LYS A CA 1
ATOM 582 C C . LYS A 1 71 ? -5.396 5.206 11.001 1.00 90.00 71 LYS A C 1
ATOM 584 O O . LYS A 1 71 ? -5.667 5.420 12.176 1.00 90.00 71 LYS A O 1
ATOM 589 N N . GLY A 1 72 ? -6.318 4.912 10.083 1.00 87.94 72 GLY A N 1
ATOM 590 C CA . GLY A 1 72 ? -7.755 4.842 10.370 1.00 87.94 72 GLY A CA 1
ATOM 591 C C . GLY A 1 72 ? -8.147 3.710 11.325 1.00 87.94 72 GLY A C 1
ATOM 592 O O . GLY A 1 72 ? -9.119 3.852 12.070 1.00 87.94 72 GLY A O 1
ATOM 593 N N . VAL A 1 73 ? -7.383 2.615 11.318 1.00 90.62 73 VAL A N 1
ATOM 594 C CA . VAL A 1 73 ? -7.569 1.467 12.219 1.00 90.62 73 VAL A CA 1
ATOM 595 C C . VAL A 1 73 ? -6.829 1.672 13.545 1.00 90.62 73 VAL A C 1
ATOM 597 O O . VAL A 1 73 ? -7.401 1.424 14.595 1.00 90.62 73 VAL A O 1
ATOM 600 N N . LYS A 1 74 ? -5.591 2.189 13.528 1.00 87.50 74 LYS A N 1
ATOM 601 C CA . LYS A 1 74 ? -4.729 2.335 14.719 1.00 87.50 74 LYS A CA 1
ATOM 602 C C . LYS A 1 74 ? -5.305 3.259 15.795 1.00 87.50 74 LYS A C 1
ATOM 604 O O . LYS A 1 74 ? -4.989 3.090 16.966 1.00 87.50 74 LYS A O 1
ATOM 609 N N . THR A 1 75 ? -6.092 4.262 15.415 1.00 80.19 75 THR A N 1
ATOM 610 C CA . THR A 1 75 ? -6.715 5.189 16.375 1.00 80.19 75 THR A CA 1
ATOM 611 C C . THR A 1 75 ? -7.959 4.616 17.047 1.00 80.19 75 THR A C 1
ATOM 613 O O . THR A 1 75 ? -8.494 5.251 17.953 1.00 80.19 75 THR A O 1
ATOM 616 N N . ARG A 1 76 ? -8.438 3.446 16.614 1.00 80.12 76 ARG A N 1
ATOM 617 C CA . ARG A 1 76 ? -9.599 2.771 17.189 1.00 80.12 76 ARG A CA 1
ATOM 618 C C . ARG A 1 76 ? -9.136 1.535 17.963 1.00 80.12 76 ARG A C 1
ATOM 620 O O . ARG A 1 76 ? -8.153 0.902 17.593 1.00 80.12 76 ARG A O 1
ATOM 627 N N . GLY A 1 77 ? -9.809 1.249 19.078 1.00 82.12 77 GLY A N 1
ATOM 628 C CA . GLY A 1 77 ? -9.566 0.046 19.877 1.00 82.12 77 GLY A CA 1
ATOM 629 C C . GLY A 1 77 ? -10.048 -1.222 19.165 1.00 82.12 77 GLY A C 1
ATOM 630 O O . GLY A 1 77 ? -10.157 -1.260 17.941 1.00 82.12 77 GLY A O 1
ATOM 631 N N . ALA A 1 78 ? -10.365 -2.266 19.931 1.00 86.62 78 ALA A N 1
ATOM 632 C CA . ALA A 1 78 ? -10.961 -3.472 19.363 1.00 86.62 78 ALA A CA 1
ATOM 633 C C . ALA A 1 78 ? -12.315 -3.156 18.705 1.00 86.62 78 ALA A C 1
ATOM 635 O O . ALA A 1 78 ? -13.138 -2.425 19.260 1.00 86.62 78 ALA A O 1
ATOM 636 N N . PHE A 1 79 ? -12.534 -3.712 17.517 1.00 89.06 79 PHE A N 1
ATOM 637 C CA . PHE A 1 79 ? -13.826 -3.663 16.843 1.00 89.06 79 PHE A CA 1
ATOM 638 C C . PHE A 1 79 ? -14.721 -4.765 17.415 1.00 89.06 79 PHE A C 1
ATOM 640 O O . PHE A 1 79 ? -14.247 -5.869 17.670 1.00 89.06 79 PHE A O 1
ATOM 647 N N . LEU A 1 80 ? -15.999 -4.452 17.632 1.00 87.19 80 LEU A N 1
ATOM 648 C CA . LEU A 1 80 ? -16.991 -5.415 18.127 1.00 87.19 80 LEU A CA 1
ATOM 649 C C . LEU A 1 80 ? -17.522 -6.325 17.012 1.00 87.19 80 LEU A C 1
ATOM 651 O O . LEU A 1 80 ? -18.017 -7.407 17.303 1.00 87.19 80 LEU A O 1
ATOM 655 N N . ASP A 1 81 ? -17.425 -5.874 15.760 1.00 91.44 81 ASP A N 1
ATOM 656 C CA . ASP A 1 81 ? -17.968 -6.550 14.587 1.00 91.44 81 ASP A CA 1
ATOM 657 C C . ASP A 1 81 ? -17.197 -6.175 13.304 1.00 91.44 81 ASP A C 1
ATOM 659 O O . ASP A 1 81 ? -16.571 -5.106 13.227 1.00 91.44 81 ASP A O 1
ATOM 663 N N . GLU A 1 82 ? -17.248 -7.051 12.298 1.00 91.75 82 GLU A N 1
ATOM 664 C CA . GLU A 1 82 ? -16.561 -6.888 11.013 1.00 91.75 82 GLU A CA 1
ATOM 665 C C . GLU A 1 82 ? -17.150 -5.735 10.178 1.00 91.75 82 GLU A C 1
ATOM 667 O O . GLU A 1 82 ? -16.397 -4.964 9.573 1.00 91.75 82 GLU A O 1
ATOM 672 N N . ASP A 1 83 ? -18.467 -5.502 10.228 1.00 93.50 83 ASP A N 1
ATOM 673 C CA . ASP A 1 83 ? -19.108 -4.412 9.478 1.00 93.50 83 ASP A CA 1
ATOM 674 C C . ASP A 1 83 ? -18.639 -3.041 9.975 1.00 93.50 83 ASP A C 1
ATOM 676 O O . ASP A 1 83 ? -18.445 -2.093 9.202 1.00 93.50 83 ASP A O 1
ATOM 680 N N . SER A 1 84 ? -18.389 -2.933 11.282 1.00 91.00 84 SER A N 1
ATOM 681 C CA . SER A 1 84 ? -17.843 -1.717 11.891 1.00 91.00 84 SER A CA 1
ATOM 682 C C . SER A 1 84 ? -16.424 -1.423 11.397 1.00 91.00 84 SER A C 1
ATOM 684 O O . SER A 1 84 ? -16.076 -0.258 11.169 1.00 91.00 84 SER A O 1
ATOM 686 N N . LEU A 1 85 ? -15.612 -2.463 11.184 1.00 91.75 85 LEU A N 1
ATOM 687 C CA . LEU A 1 85 ? -14.285 -2.336 10.587 1.00 91.75 85 LEU A CA 1
ATOM 688 C C . LEU A 1 85 ? -14.386 -1.884 9.124 1.00 91.75 85 LEU A C 1
ATOM 690 O O . LEU A 1 85 ? -13.727 -0.911 8.739 1.00 91.75 85 LEU A O 1
ATOM 694 N N . PHE A 1 86 ? -15.243 -2.517 8.318 1.00 93.94 86 PHE A N 1
ATOM 695 C CA . PHE A 1 86 ? -15.422 -2.140 6.912 1.00 93.94 86 PHE A CA 1
ATOM 696 C C . PHE A 1 86 ? -15.914 -0.708 6.744 1.00 93.94 86 PHE A C 1
ATOM 698 O O . PHE A 1 86 ? -15.386 0.030 5.910 1.00 93.94 86 PHE A O 1
ATOM 705 N N . LYS A 1 87 ? -16.857 -0.263 7.578 1.00 94.00 87 LYS A N 1
ATOM 706 C CA . LYS A 1 87 ? -17.353 1.119 7.556 1.00 94.00 87 LYS A CA 1
ATOM 707 C C . LYS A 1 87 ? -16.237 2.128 7.822 1.00 94.00 87 LYS A C 1
ATOM 709 O O . LYS A 1 87 ? -16.169 3.181 7.187 1.00 94.00 87 LYS A O 1
ATOM 714 N N . VAL A 1 88 ? -15.322 1.796 8.727 1.00 92.75 88 VAL A N 1
ATOM 715 C CA . VAL A 1 88 ? -14.147 2.615 9.030 1.00 92.75 88 VAL A CA 1
ATOM 716 C C . VAL A 1 88 ? -13.163 2.666 7.867 1.00 92.75 88 VAL A C 1
ATOM 718 O O . VAL A 1 88 ? -12.687 3.753 7.530 1.00 92.75 88 VAL A O 1
ATOM 721 N N . LEU A 1 89 ? -12.870 1.523 7.248 1.00 92.88 89 LEU A N 1
ATOM 722 C CA . LEU A 1 89 ? -11.995 1.453 6.078 1.00 92.88 89 LEU A CA 1
ATOM 723 C C . LEU A 1 89 ? -12.594 2.239 4.906 1.00 92.88 89 LEU A C 1
ATOM 725 O O . LEU A 1 89 ? -11.894 3.043 4.293 1.00 92.88 89 LEU A O 1
ATOM 729 N N . TYR A 1 90 ? -13.898 2.093 4.663 1.00 93.69 90 TYR A N 1
ATOM 730 C CA . TYR A 1 90 ? -14.627 2.850 3.651 1.00 93.69 90 TYR A CA 1
ATOM 731 C C . TYR A 1 90 ? -14.492 4.361 3.870 1.00 93.69 90 TYR A C 1
ATOM 733 O O . TYR A 1 90 ? -14.059 5.080 2.971 1.00 93.69 90 TYR A O 1
ATOM 741 N N . LEU A 1 91 ? -14.769 4.851 5.083 1.00 94.06 91 LEU A N 1
ATOM 742 C CA . LEU A 1 91 ? -14.630 6.276 5.403 1.00 94.06 91 LEU A CA 1
ATOM 743 C C . LEU A 1 91 ? -13.181 6.768 5.275 1.00 94.06 91 LEU A C 1
ATOM 745 O O . LEU A 1 91 ? -12.946 7.890 4.828 1.00 94.06 91 LEU A O 1
ATOM 749 N N . ALA A 1 92 ? -12.193 5.948 5.644 1.00 91.56 92 ALA A N 1
ATOM 750 C CA . ALA A 1 92 ? -10.782 6.293 5.483 1.00 91.56 92 ALA A CA 1
ATOM 751 C C . ALA A 1 92 ? -10.397 6.455 4.003 1.00 91.56 92 ALA A C 1
ATOM 753 O O . ALA A 1 92 ? -9.681 7.399 3.661 1.00 91.56 92 ALA A O 1
ATOM 754 N N . ILE A 1 93 ? -10.906 5.576 3.135 1.00 92.06 93 ILE A N 1
ATOM 755 C CA . ILE A 1 93 ? -10.701 5.640 1.684 1.00 92.06 93 ILE A CA 1
ATOM 756 C C . ILE A 1 93 ? -11.395 6.870 1.103 1.00 92.06 93 ILE A C 1
ATOM 758 O O . ILE A 1 93 ? -10.740 7.645 0.413 1.00 92.06 93 ILE A O 1
ATOM 762 N N . GLN A 1 94 ? -12.667 7.109 1.436 1.00 93.12 94 GLN A N 1
ATOM 763 C CA . GLN A 1 94 ? -13.417 8.276 0.952 1.00 93.12 94 GLN A CA 1
ATOM 764 C C . GLN A 1 94 ? -12.723 9.594 1.320 1.00 93.12 94 GLN A C 1
ATOM 766 O O . GLN A 1 94 ? -12.536 10.471 0.481 1.00 93.12 94 GLN A O 1
ATOM 771 N N . ASN A 1 95 ? -12.213 9.703 2.549 1.00 89.75 95 ASN A N 1
ATOM 772 C CA . ASN A 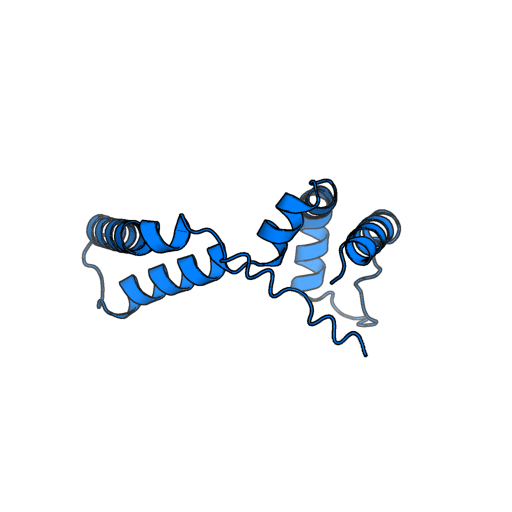1 95 ? -11.461 10.880 2.990 1.00 89.75 95 ASN A CA 1
ATOM 773 C C . ASN A 1 95 ? -10.084 11.025 2.320 1.00 89.75 95 ASN A C 1
ATOM 775 O O . ASN A 1 95 ? -9.496 12.110 2.341 1.00 89.75 95 ASN A O 1
ATOM 779 N N . ALA A 1 96 ? -9.513 9.940 1.794 1.00 86.19 96 ALA A N 1
ATOM 780 C CA . ALA A 1 96 ? -8.249 9.952 1.064 1.00 86.19 96 ALA A CA 1
ATOM 781 C C . ALA A 1 96 ? -8.421 10.074 -0.450 1.00 86.19 96 ALA A C 1
ATOM 783 O O . ALA A 1 96 ? -7.474 10.494 -1.110 1.00 86.19 96 ALA A O 1
ATOM 784 N N . HIS A 1 97 ? -9.609 9.793 -0.981 1.00 86.62 97 HIS A N 1
ATOM 785 C CA . HIS A 1 97 ? -9.919 9.826 -2.404 1.00 86.62 97 HIS A CA 1
ATOM 786 C C . HIS A 1 97 ? -9.447 11.116 -3.097 1.00 86.62 97 HIS A C 1
ATOM 788 O O . HIS A 1 97 ? -8.658 11.003 -4.034 1.00 86.62 97 HIS A O 1
ATOM 794 N N . PRO A 1 98 ? -9.713 12.335 -2.576 1.00 84.44 98 PRO A N 1
ATOM 795 C CA . PRO A 1 98 ? -9.257 13.566 -3.233 1.00 84.44 98 PRO A CA 1
ATOM 796 C C . PRO A 1 98 ? -7.729 13.730 -3.278 1.00 84.44 98 PRO A C 1
ATOM 798 O O . PRO A 1 98 ? -7.204 14.539 -4.041 1.00 84.44 98 PRO A O 1
ATOM 801 N N . ARG A 1 99 ? -6.990 13.018 -2.415 1.00 78.38 99 ARG A N 1
ATOM 802 C CA . ARG A 1 99 ? -5.518 12.986 -2.426 1.00 78.38 99 ARG A CA 1
ATOM 803 C C . ARG A 1 99 ? -4.985 11.939 -3.401 1.00 78.38 99 ARG A C 1
ATOM 805 O O . ARG A 1 99 ? -3.928 12.157 -3.977 1.00 78.38 99 ARG A O 1
ATOM 812 N N . LEU A 1 100 ? -5.707 10.833 -3.571 1.00 76.94 100 LEU A N 1
ATOM 813 C CA . LEU A 1 100 ? -5.345 9.731 -4.463 1.00 76.94 100 LEU A CA 1
ATOM 814 C C . LEU A 1 100 ? -5.681 10.045 -5.931 1.00 76.94 100 LEU A C 1
ATOM 816 O O . LEU A 1 100 ? -4.912 9.677 -6.814 1.00 76.94 100 LEU A O 1
ATOM 820 N N . GLU A 1 101 ? -6.764 10.785 -6.190 1.00 74.38 101 GLU A N 1
ATOM 821 C CA . GLU A 1 101 ? -7.155 11.240 -7.537 1.00 74.38 101 GLU A CA 1
ATOM 822 C C . GLU A 1 101 ? -6.145 12.193 -8.172 1.00 74.38 101 GLU A C 1
ATOM 824 O O . GLU A 1 101 ? -5.967 12.203 -9.386 1.00 74.38 101 GLU A O 1
ATOM 829 N N . LYS A 1 102 ? -5.419 12.964 -7.356 1.00 68.75 102 LYS A N 1
ATOM 830 C CA . LYS A 1 102 ? -4.358 13.861 -7.840 1.00 68.75 102 LYS A CA 1
ATOM 831 C C . LYS A 1 102 ? -3.127 13.098 -8.358 1.00 68.75 102 LYS A C 1
ATOM 833 O O . LYS A 1 102 ? -2.155 13.728 -8.771 1.00 68.75 102 LYS A O 1
ATOM 838 N N . GLY A 1 103 ? -3.180 11.761 -8.341 1.00 57.12 103 GLY A N 1
ATOM 839 C CA . GLY A 1 103 ? -2.077 10.864 -8.644 1.00 57.12 103 GLY A CA 1
ATOM 840 C C . GLY A 1 103 ? -0.938 11.015 -7.632 1.00 57.12 103 GLY A C 1
ATOM 841 O O . GLY A 1 103 ? -0.988 11.867 -6.738 1.00 57.12 103 GLY A O 1
ATOM 842 N N . PRO A 1 104 ? 0.157 10.244 -7.770 1.00 56.34 104 PRO A N 1
ATOM 843 C CA . PRO A 1 104 ? 1.423 10.757 -7.278 1.00 56.34 104 PRO A CA 1
ATOM 844 C C . PRO A 1 104 ? 1.560 12.116 -7.953 1.00 56.34 104 PRO A C 1
ATOM 846 O O . PRO A 1 104 ? 1.445 12.169 -9.179 1.00 56.34 104 PRO A O 1
ATOM 849 N N . GLN A 1 105 ? 1.767 13.200 -7.195 1.00 51.81 105 GLN A N 1
ATOM 850 C CA . GLN A 1 105 ? 2.231 14.424 -7.829 1.00 51.81 105 GLN A CA 1
ATOM 851 C C . GLN A 1 105 ? 3.427 13.978 -8.653 1.00 51.81 105 GLN A C 1
ATOM 853 O O . GLN A 1 105 ? 4.458 13.570 -8.108 1.00 51.81 105 GLN A O 1
ATOM 858 N N . LEU A 1 106 ? 3.262 13.974 -9.972 1.00 47.59 106 LEU A N 1
ATOM 859 C CA . LEU A 1 106 ? 4.369 13.927 -10.884 1.00 47.59 106 LEU A CA 1
ATOM 860 C C . LEU A 1 106 ? 4.991 15.298 -10.682 1.00 47.59 106 LEU A C 1
ATOM 862 O O . LEU A 1 106 ? 4.851 16.192 -11.507 1.00 47.59 106 LEU A O 1
ATOM 866 N N . VAL A 1 107 ? 5.681 15.467 -9.554 1.00 42.88 107 VAL A N 1
ATOM 867 C CA . VAL A 1 107 ? 6.762 16.409 -9.420 1.00 42.88 107 VAL A CA 1
ATOM 868 C C . VAL A 1 107 ? 7.796 15.848 -10.387 1.00 42.88 107 VAL A C 1
ATOM 870 O O . VAL A 1 107 ? 8.775 15.201 -10.032 1.00 42.88 107 VAL A O 1
ATOM 873 N N . CYS A 1 108 ? 7.537 16.054 -11.676 1.00 40.25 108 CYS A N 1
ATOM 874 C CA . CYS A 1 108 ? 8.551 16.490 -12.592 1.00 40.25 108 CYS A CA 1
ATOM 875 C C . CYS A 1 108 ? 9.072 17.782 -11.963 1.00 40.25 108 CYS A C 1
ATOM 877 O O . CYS A 1 108 ? 8.713 18.877 -12.378 1.00 40.25 108 CYS A O 1
ATOM 879 N N . HIS A 1 109 ? 9.891 17.655 -10.915 1.00 36.84 109 HIS A N 1
ATOM 880 C CA . HIS A 1 109 ? 10.921 18.643 -10.732 1.00 36.84 109 HIS A CA 1
ATOM 881 C C . HIS A 1 109 ? 11.636 18.600 -12.075 1.00 36.84 109 HIS A C 1
ATOM 883 O O . HIS A 1 109 ? 12.111 17.517 -12.451 1.00 36.84 109 HIS A O 1
ATOM 889 N N . PRO A 1 110 ? 11.630 19.695 -12.855 1.00 40.28 110 PRO A N 1
ATOM 890 C CA . PRO A 1 110 ? 12.550 19.753 -13.963 1.00 40.28 110 PRO A CA 1
ATOM 891 C C . PRO A 1 110 ? 13.891 19.462 -13.306 1.00 40.28 110 PRO A C 1
ATOM 893 O O . PRO A 1 110 ? 14.247 20.115 -12.318 1.00 40.28 110 PRO A O 1
ATOM 896 N N . LEU A 1 111 ? 14.566 18.399 -13.756 1.00 43.03 111 LEU A N 1
ATOM 897 C CA . LEU A 1 111 ? 15.981 18.230 -13.467 1.00 43.03 111 LEU A CA 1
ATOM 898 C C . LEU A 1 111 ? 16.557 19.628 -13.621 1.00 43.03 111 LEU A C 1
ATOM 900 O O . LEU A 1 111 ? 16.373 20.218 -14.688 1.00 43.03 111 LEU A O 1
ATOM 904 N N . ARG A 1 112 ? 17.101 20.193 -12.535 1.00 42.66 112 ARG A N 1
ATOM 905 C CA . ARG A 1 112 ? 17.801 21.471 -12.585 1.00 42.66 112 ARG A CA 1
ATOM 906 C C . ARG A 1 112 ? 18.754 21.358 -13.766 1.00 42.66 112 ARG A C 1
ATOM 908 O O . ARG A 1 112 ? 19.800 20.728 -13.655 1.00 42.66 112 ARG A O 1
ATOM 915 N N . ARG A 1 113 ? 18.384 21.946 -14.903 1.00 40.94 113 ARG A N 1
ATOM 916 C CA . ARG A 1 113 ? 19.348 22.407 -15.882 1.00 40.94 113 ARG A CA 1
ATOM 917 C C . ARG A 1 113 ? 19.998 23.583 -15.182 1.00 40.94 113 ARG A C 1
ATOM 919 O O . ARG A 1 113 ? 19.575 24.718 -15.343 1.00 40.94 113 ARG A O 1
ATOM 926 N N . THR A 1 114 ? 20.994 23.299 -14.354 1.00 48.19 114 THR A N 1
ATOM 927 C CA . THR A 1 114 ? 22.117 24.218 -14.240 1.00 48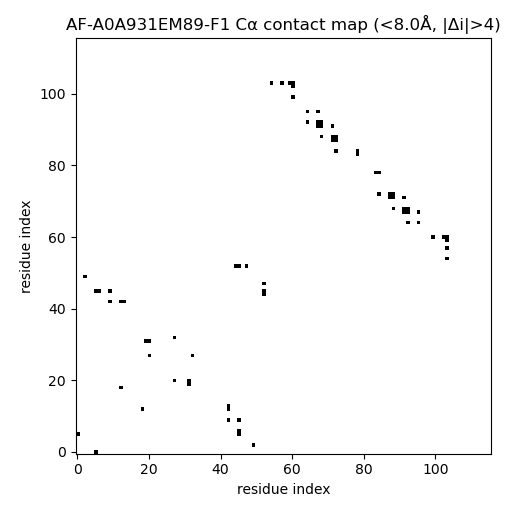.19 114 THR A CA 1
ATOM 928 C C . THR A 1 114 ? 22.817 24.137 -15.591 1.00 48.19 114 THR A C 1
ATOM 930 O O . THR A 1 114 ? 23.715 23.325 -15.795 1.00 48.19 114 THR A O 1
ATOM 933 N N . ALA A 1 115 ? 22.271 24.866 -16.563 1.00 41.59 115 ALA A N 1
ATOM 934 C CA . ALA A 1 115 ? 23.074 25.370 -17.654 1.00 41.59 115 ALA A CA 1
ATOM 935 C C . ALA A 1 115 ? 23.852 26.560 -17.081 1.00 41.59 115 ALA A C 1
ATOM 937 O O . ALA A 1 115 ? 23.307 27.303 -16.264 1.00 41.59 115 ALA A O 1
ATOM 938 N N . HIS A 1 116 ? 25.125 26.590 -17.455 1.00 40.66 116 HIS A N 1
ATOM 939 C CA . HIS A 1 116 ? 26.157 27.585 -17.183 1.00 40.66 116 HIS A CA 1
ATOM 940 C C . HIS A 1 116 ? 25.675 29.026 -17.003 1.00 40.66 116 HIS A C 1
ATOM 942 O O . HIS A 1 116 ? 24.779 29.449 -17.767 1.00 40.66 116 HIS A O 1
#

Secondary structure (DSSP, 8-state):
--HHHHHHHHHHHHH-TTTT--S--S---HHHHHHHHHHHHHHGGGGS-HHHHHHHHT-HHHHHHHHHHHHHHHTS---SSHHHHHHHHHHHHHHHHHHHTT-S------------

Sequence (116 aa):
MTQSQVGVVGQLLRHRPNAVEGSHHQRPSAIAQAWRRNRERIIRIFDYPNEIHRAIYTSNIIESLNYTLKKGVKTRGAFL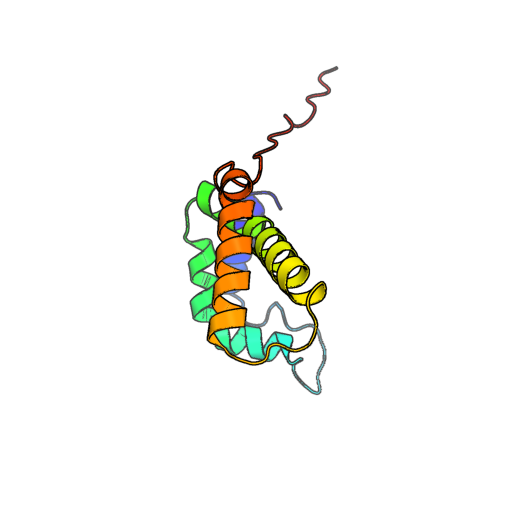DEDSLFKVLYLAIQNAHPRLEKGPQLVCHPLRRTAH

pLDDT: mean 73.78, std 16.16, range [36.84, 94.06]

Radius of gyration: 20.19 Å; Cα contacts (8 Å, |Δi|>4): 38; chains: 1; bounding box: 46×51×41 Å